Protein AF-A0A920UGY4-F1 (afdb_monomer)

Sequence (167 aa):
MITRSSFFCDLIGLLQQMNINVLPLQTGSSFIYPGPRTHDGLLFEPQDFQESERTLELVNRMIGDLDKLNKSGEDCPPAESLAEKWHEDMIWYGPAGIGASYTIRRYQEQHQYPFRKGLKDKVFNGHICRFAEGNYAGFFGWPNLTTLLLVASWVCQQGCPCRYEGS

Nearest PDB structures (foldseek):
  4rzm-assembly1_A  TM=6.244E-01  e=2.894E-01  Streptomyces lasalocidi
  6p3l-assembly1_B  TM=6.068E-01  e=3.982E-01  Mycolicibacterium hassiacum DSM 44199
  4leh-assembly1_C  TM=4.339E-01  e=2.376E+00  [Clostridium] scindens ATCC 35704

Radius of gyration: 17.63 Å; Cα contacts (8 Å, |Δi|>4): 214; chains: 1; bounding box: 50×44×47 Å

Mean predicted aligned error: 6.89 Å

Foldseek 3Di:
DDDDDDDDDLVQVVCVVVVHHPAADALADDDDDDDDPVPCVDDPDAFDPVLFVVLLVLVVVLVVLVQVCLVVLPLQDDLVSNVVRAPQQDKDADGPLQGIATGSVSCRRRARNQVSVQWHPKDAPDFPDWGGGRNDIDTHDPPRIDTDGPDPRNSDDDDDDPDPPDD

Solvent-accessible surface area (backbone atoms only — not comparable to full-atom values): 10132 Å² total; per-residue (Å²): 134,88,89,78,88,86,86,88,76,62,61,57,42,54,34,46,76,72,75,44,79,92,62,59,64,42,55,28,51,82,75,88,80,75,75,56,92,83,73,63,80,75,77,87,65,92,58,56,64,71,45,11,50,52,39,37,53,52,52,50,51,54,52,49,53,56,48,51,36,44,73,69,64,60,45,76,73,61,65,67,75,48,53,79,80,42,59,66,79,35,74,49,85,52,59,59,46,35,18,28,33,64,22,50,66,39,34,36,70,38,42,49,33,37,43,41,70,25,40,40,76,53,41,76,67,54,63,81,40,76,49,45,58,28,93,41,71,52,72,43,52,84,73,36,62,46,64,45,77,81,53,83,36,52,51,30,60,77,86,77,86,80,74,83,85,75,130

pLDDT: mean 86.23, std 18.29, range [26.95, 98.5]

Secondary structure (DSSP, 8-state):
----------HHHHHHHTT---SS--SSB-S---S-TTS-----SPPPHHHHHHHHHHHHHHHHHHHHHHHHT-SS--THHHHTTS-TT-EEE--TTT-EEESHHHHIIIIIHHHHHHEEEEEE---SEEEEETTEEEEE-TTSEEEEESSTTSS------------

Structure (mmCIF, N/CA/C/O backbone):
data_AF-A0A920UGY4-F1
#
_entry.id   AF-A0A920UGY4-F1
#
loop_
_atom_site.group_PDB
_atom_site.id
_atom_site.type_symbol
_atom_site.label_atom_id
_atom_site.label_alt_id
_atom_site.label_comp_id
_atom_site.label_asym_id
_atom_site.label_entity_id
_atom_site.label_seq_id
_atom_site.pdbx_PDB_ins_code
_atom_site.Cartn_x
_atom_site.Cartn_y
_atom_site.Cartn_z
_atom_site.occupancy
_atom_site.B_iso_or_equiv
_atom_site.auth_seq_id
_atom_site.auth_comp_id
_atom_site.auth_asym_id
_atom_site.auth_atom_id
_atom_site.pdbx_PDB_model_num
ATOM 1 N N . MET A 1 1 ? -20.880 21.132 2.817 1.00 53.25 1 MET A N 1
ATOM 2 C CA . MET A 1 1 ? -20.638 21.520 1.408 1.00 53.25 1 MET A CA 1
ATOM 3 C C . MET A 1 1 ? -19.303 20.925 0.985 1.00 53.25 1 MET A C 1
ATOM 5 O O . MET A 1 1 ? -18.343 21.090 1.725 1.00 53.25 1 MET A O 1
ATOM 9 N N . ILE A 1 2 ? -19.245 20.204 -0.138 1.00 79.69 2 ILE A N 1
ATOM 10 C CA . ILE A 1 2 ? -17.988 19.671 -0.694 1.00 79.69 2 ILE A CA 1
ATOM 11 C C . ILE A 1 2 ? -17.288 20.806 -1.449 1.00 79.69 2 ILE A C 1
ATOM 13 O O . ILE A 1 2 ? -17.912 21.441 -2.294 1.00 79.69 2 ILE A O 1
ATOM 17 N N . THR A 1 3 ? -16.020 21.081 -1.138 1.00 88.12 3 THR A N 1
ATOM 18 C CA . THR A 1 3 ? -15.265 22.212 -1.716 1.00 88.12 3 THR A CA 1
ATOM 19 C C . THR A 1 3 ? -14.228 21.790 -2.757 1.00 88.12 3 THR A C 1
ATOM 21 O O . THR A 1 3 ? -13.822 22.616 -3.572 1.00 88.12 3 THR A O 1
ATOM 24 N N . ARG A 1 4 ? -13.791 20.521 -2.749 1.00 82.44 4 ARG A N 1
ATOM 25 C CA . ARG A 1 4 ? -12.851 19.924 -3.713 1.00 82.44 4 ARG A CA 1
ATOM 26 C C . ARG A 1 4 ? -13.122 18.430 -3.875 1.00 82.44 4 ARG A C 1
ATOM 28 O O . ARG A 1 4 ? -13.596 17.778 -2.947 1.00 82.44 4 ARG A O 1
ATOM 35 N N . SER A 1 5 ? -12.782 17.888 -5.039 1.00 84.25 5 SER A N 1
ATOM 36 C CA . SER A 1 5 ? -12.878 16.458 -5.337 1.00 84.25 5 SER A CA 1
ATOM 37 C C . SER A 1 5 ? -11.723 16.035 -6.241 1.00 84.25 5 SER A C 1
ATOM 39 O O . SER A 1 5 ? -11.239 16.824 -7.052 1.00 84.25 5 SER A O 1
ATOM 41 N N . SER A 1 6 ? -11.265 14.799 -6.080 1.00 83.69 6 SER A N 1
ATOM 42 C CA . SER A 1 6 ? -10.197 14.201 -6.882 1.00 83.69 6 SER A CA 1
ATOM 43 C C . SER A 1 6 ? -10.607 12.787 -7.269 1.00 83.69 6 SER A C 1
ATOM 45 O O . SER A 1 6 ? -11.206 12.080 -6.462 1.00 83.69 6 SER A O 1
ATOM 47 N N . PHE A 1 7 ? -10.297 12.391 -8.502 1.00 85.94 7 PHE A N 1
ATOM 48 C CA . PHE A 1 7 ? -10.628 11.081 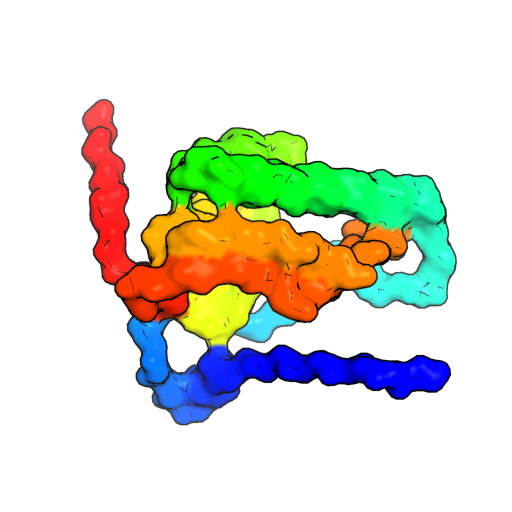-9.049 1.00 85.94 7 PHE A CA 1
ATOM 49 C C . PHE A 1 7 ? -9.369 10.442 -9.629 1.00 85.94 7 PHE A C 1
ATOM 51 O O . PHE A 1 7 ? -8.668 11.061 -10.428 1.00 85.94 7 PHE A O 1
ATOM 58 N N . PHE A 1 8 ? -9.099 9.207 -9.214 1.00 84.38 8 PHE A N 1
ATOM 59 C CA . PHE A 1 8 ? -7.955 8.418 -9.651 1.00 84.38 8 PHE A CA 1
ATOM 60 C C . PHE A 1 8 ? -8.489 7.164 -10.326 1.00 84.38 8 PHE A C 1
ATOM 62 O O . PHE A 1 8 ? -9.116 6.329 -9.679 1.00 84.38 8 PHE A O 1
ATOM 69 N N . CYS A 1 9 ? -8.276 7.067 -11.634 1.00 88.75 9 CYS A N 1
ATOM 70 C CA . CYS A 1 9 ? -8.707 5.934 -12.440 1.00 88.75 9 CYS A CA 1
ATOM 71 C C . CYS A 1 9 ? -7.487 5.143 -12.900 1.00 88.75 9 CYS A C 1
ATOM 73 O O . CYS A 1 9 ? -6.527 5.729 -13.406 1.00 88.75 9 CYS A O 1
ATOM 75 N N . ASP A 1 10 ? -7.545 3.821 -12.766 1.00 89.94 10 ASP A N 1
ATOM 76 C CA . ASP A 1 10 ? -6.532 2.929 -13.315 1.00 89.94 10 ASP A CA 1
ATOM 77 C C . ASP A 1 10 ? -6.737 2.752 -14.830 1.00 89.94 10 ASP A C 1
ATOM 79 O O . ASP A 1 10 ? -7.336 1.785 -15.308 1.00 89.94 10 ASP A O 1
ATOM 83 N N . LEU A 1 11 ? -6.253 3.732 -15.598 1.00 92.31 11 LEU A N 1
ATOM 84 C CA . LEU A 1 11 ? -6.323 3.712 -17.061 1.00 92.31 11 LEU A CA 1
ATOM 85 C C . LEU A 1 11 ? -5.545 2.530 -17.655 1.00 92.31 11 LEU A C 1
ATOM 87 O O . LEU A 1 11 ? -5.946 1.981 -18.679 1.00 92.31 11 LEU A O 1
ATOM 91 N N . ILE A 1 12 ? -4.450 2.121 -17.011 1.00 91.88 12 ILE A N 1
ATOM 92 C CA . ILE A 1 12 ? -3.661 0.967 -17.443 1.00 91.88 12 ILE A CA 1
ATOM 93 C C . ILE A 1 12 ? -4.491 -0.307 -17.301 1.00 91.88 12 ILE A C 1
ATOM 95 O O . ILE A 1 12 ? -4.552 -1.100 -18.239 1.00 91.88 12 ILE A O 1
ATOM 99 N N . GLY A 1 13 ? -5.175 -0.476 -16.170 1.00 91.31 13 GLY A N 1
ATOM 100 C CA . GLY A 1 13 ? -6.060 -1.611 -15.929 1.00 91.31 13 GLY A CA 1
ATOM 101 C C . GLY A 1 13 ? -7.202 -1.677 -16.942 1.00 91.31 13 GLY A C 1
ATOM 102 O O . GLY A 1 13 ? -7.514 -2.757 -17.444 1.00 91.31 13 GLY A O 1
ATOM 103 N N . LEU A 1 14 ? -7.775 -0.527 -17.315 1.00 92.69 14 LEU A N 1
ATOM 104 C CA . LEU A 1 14 ? -8.786 -0.451 -18.374 1.00 92.69 14 LEU A CA 1
ATOM 105 C C . LEU A 1 14 ? -8.235 -0.928 -19.728 1.00 92.69 14 LEU A C 1
ATOM 107 O O . LEU A 1 14 ? -8.872 -1.733 -20.404 1.00 92.69 14 LEU 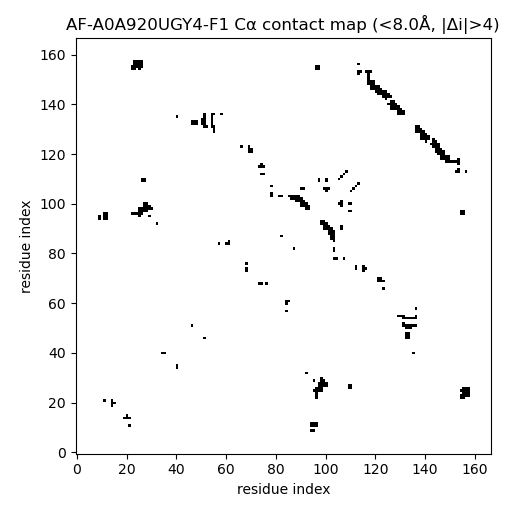A O 1
ATOM 111 N N . LEU A 1 15 ? -7.043 -0.467 -20.117 1.00 94.12 15 LEU A N 1
ATOM 112 C CA . LEU A 1 15 ? -6.405 -0.886 -21.368 1.00 94.12 15 LEU A CA 1
ATOM 113 C C . LEU A 1 15 ? -6.087 -2.388 -21.372 1.00 94.12 15 LEU A C 1
ATOM 115 O O . LEU A 1 15 ? -6.355 -3.064 -22.366 1.00 94.12 15 LEU A O 1
ATOM 119 N N . GLN A 1 16 ? -5.608 -2.936 -20.252 1.00 91.56 16 GLN A N 1
ATOM 120 C CA . GLN A 1 16 ? -5.354 -4.373 -20.111 1.00 91.56 16 GLN A CA 1
ATOM 121 C C . GLN A 1 16 ? -6.630 -5.209 -20.294 1.00 91.56 16 GLN A C 1
ATOM 123 O O . GLN A 1 16 ? -6.586 -6.235 -20.969 1.00 91.56 16 GLN A O 1
ATOM 128 N N . GLN A 1 17 ? -7.780 -4.756 -19.779 1.00 91.75 17 GLN A N 1
ATOM 129 C CA . GLN A 1 17 ? -9.078 -5.419 -20.001 1.00 91.75 17 GLN A CA 1
ATOM 130 C C . GLN A 1 17 ? -9.509 -5.411 -21.477 1.00 91.75 17 GLN A C 1
ATOM 132 O O . GLN A 1 17 ? -10.255 -6.286 -21.910 1.00 91.75 17 GLN A O 1
ATOM 137 N N . MET A 1 18 ? -9.008 -4.458 -22.267 1.00 95.19 18 MET A N 1
ATOM 138 C CA . MET A 1 18 ? -9.195 -4.394 -23.720 1.00 95.19 18 MET A CA 1
ATOM 139 C C . MET A 1 18 ? -8.125 -5.179 -24.502 1.00 95.19 18 MET A C 1
ATOM 141 O O . MET A 1 18 ? -8.064 -5.069 -25.725 1.00 95.19 18 MET A O 1
ATOM 145 N N . ASN A 1 19 ? -7.275 -5.960 -23.822 1.00 92.56 19 ASN A N 1
ATOM 146 C CA . ASN A 1 19 ? -6.097 -6.634 -24.381 1.00 92.56 19 ASN A CA 1
ATOM 147 C C . ASN A 1 19 ? -5.047 -5.675 -24.981 1.00 92.56 19 ASN A C 1
ATOM 149 O O . ASN A 1 19 ? -4.270 -6.063 -25.856 1.00 92.56 19 ASN A O 1
ATOM 153 N N . ILE A 1 20 ? -4.996 -4.426 -24.507 1.00 94.38 20 ILE A N 1
ATOM 154 C CA . ILE A 1 20 ? -4.003 -3.425 -24.909 1.00 94.38 20 ILE A CA 1
ATOM 155 C C . ILE A 1 20 ? -2.938 -3.316 -23.812 1.00 94.38 20 ILE A C 1
ATOM 157 O O . ILE A 1 20 ? -3.181 -2.773 -22.736 1.00 94.38 20 ILE A O 1
ATOM 161 N N . ASN A 1 21 ? -1.726 -3.789 -24.104 1.00 89.94 21 ASN A N 1
ATOM 162 C CA . ASN A 1 21 ? -0.585 -3.696 -23.192 1.00 89.94 21 ASN A CA 1
ATOM 163 C C . ASN A 1 21 ? 0.333 -2.538 -23.596 1.00 89.94 21 ASN A C 1
ATOM 165 O O . ASN A 1 21 ? 1.049 -2.623 -24.590 1.00 89.94 21 ASN A O 1
ATOM 169 N N . VAL A 1 22 ? 0.311 -1.457 -22.811 1.00 89.19 22 VAL A N 1
ATOM 170 C CA . VAL A 1 22 ? 1.134 -0.248 -23.039 1.00 89.19 22 VAL A CA 1
ATOM 171 C C . VAL A 1 22 ? 2.409 -0.207 -22.193 1.00 89.19 22 VAL A C 1
ATOM 173 O O . VAL A 1 22 ? 3.215 0.710 -22.329 1.00 89.19 22 VAL A O 1
ATOM 176 N N . LEU A 1 23 ? 2.596 -1.200 -21.323 1.00 88.75 23 LEU A N 1
ATOM 177 C CA . LEU A 1 23 ? 3.739 -1.337 -20.427 1.00 88.75 23 LEU A CA 1
ATOM 178 C C . LEU A 1 23 ? 4.348 -2.736 -20.583 1.00 88.75 23 LEU A C 1
ATOM 180 O O . LEU A 1 23 ? 3.615 -3.692 -20.852 1.00 88.75 23 LEU A O 1
ATOM 184 N N . PRO A 1 24 ? 5.668 -2.878 -20.388 1.00 84.88 24 PRO A N 1
ATOM 185 C CA . PRO A 1 24 ? 6.306 -4.144 -20.070 1.00 84.88 24 PRO A CA 1
ATOM 186 C C . PRO A 1 24 ? 5.583 -4.955 -18.993 1.00 84.88 24 PRO A C 1
ATOM 188 O O . PRO A 1 24 ? 4.780 -4.443 -18.214 1.00 84.88 24 PRO A O 1
ATOM 191 N N . LEU A 1 25 ? 5.914 -6.245 -18.940 1.00 85.50 25 LEU A N 1
ATOM 192 C CA . LEU A 1 25 ? 5.347 -7.157 -17.955 1.00 85.50 25 LEU A CA 1
ATOM 193 C C . LEU A 1 25 ? 5.575 -6.625 -16.535 1.00 85.50 25 LEU A C 1
ATOM 195 O O . LEU A 1 25 ? 6.708 -6.364 -16.123 1.00 85.50 25 LEU A O 1
ATOM 199 N N . GLN A 1 26 ? 4.476 -6.509 -15.801 1.00 88.31 26 GLN A N 1
ATOM 200 C CA . GLN A 1 26 ? 4.466 -6.129 -14.397 1.00 88.31 26 GLN A CA 1
ATOM 201 C C . GLN A 1 26 ? 5.176 -7.166 -13.518 1.00 88.31 26 GLN A C 1
ATOM 203 O O . GLN A 1 26 ? 5.290 -8.344 -13.865 1.00 88.31 26 GLN A O 1
ATOM 208 N N . THR A 1 27 ? 5.657 -6.710 -12.367 1.00 89.88 27 THR A N 1
ATOM 209 C CA . THR A 1 27 ? 6.407 -7.515 -11.398 1.00 89.88 27 THR A CA 1
ATOM 210 C C . THR A 1 27 ? 5.502 -8.331 -10.481 1.00 89.88 27 THR A C 1
ATOM 212 O O . THR A 1 27 ? 5.870 -9.447 -10.121 1.00 89.88 27 THR A O 1
ATOM 215 N N . GLY A 1 28 ? 4.342 -7.796 -10.094 1.00 90.50 28 GLY A N 1
ATOM 216 C CA . GLY A 1 28 ? 3.299 -8.469 -9.318 1.00 90.50 28 GLY A CA 1
ATOM 217 C C . GLY A 1 28 ? 2.207 -9.098 -10.189 1.00 90.50 28 GLY A C 1
ATOM 218 O O . GLY A 1 28 ? 2.211 -8.987 -11.413 1.00 90.50 28 GLY A O 1
ATOM 219 N N . SER A 1 29 ? 1.235 -9.760 -9.560 1.00 90.94 29 SER A N 1
ATOM 220 C CA . SER A 1 29 ? 0.096 -10.392 -10.251 1.00 90.94 29 SER A CA 1
ATOM 221 C C . SER A 1 29 ? -1.092 -9.433 -10.404 1.00 90.94 29 SER A C 1
ATOM 223 O O . SER A 1 29 ? -1.367 -8.667 -9.490 1.00 90.94 29 SER A O 1
ATOM 225 N N . SER A 1 30 ? -1.808 -9.457 -11.533 1.00 88.00 30 SER A N 1
ATOM 226 C CA . SER A 1 30 ? -3.020 -8.642 -11.746 1.00 88.00 30 SER A CA 1
ATOM 227 C C . SER A 1 30 ? -4.262 -9.516 -11.621 1.00 88.00 30 SER A C 1
ATOM 229 O O . SER A 1 30 ? -4.339 -10.573 -12.247 1.00 88.00 30 SER A O 1
ATOM 231 N N . PHE A 1 31 ? -5.219 -9.086 -10.803 1.00 86.88 31 PHE A N 1
ATOM 232 C CA . PHE A 1 31 ? -6.528 -9.712 -10.635 1.00 86.88 31 PHE A CA 1
ATOM 233 C C . PHE A 1 31 ? -7.485 -8.729 -9.946 1.00 86.88 31 PHE A C 1
ATOM 235 O O . PHE A 1 31 ? -7.078 -7.659 -9.496 1.00 86.88 31 PHE A O 1
ATOM 242 N N . ILE A 1 32 ? -8.769 -9.084 -9.857 1.00 87.19 32 ILE A N 1
ATOM 243 C CA . ILE A 1 32 ? -9.743 -8.302 -9.088 1.00 87.19 32 ILE A CA 1
ATOM 244 C C . ILE A 1 32 ? -9.440 -8.483 -7.601 1.00 87.19 32 ILE A C 1
ATOM 246 O O . ILE A 1 32 ? -9.578 -9.587 -7.072 1.00 87.19 32 ILE A O 1
ATOM 250 N N . TYR A 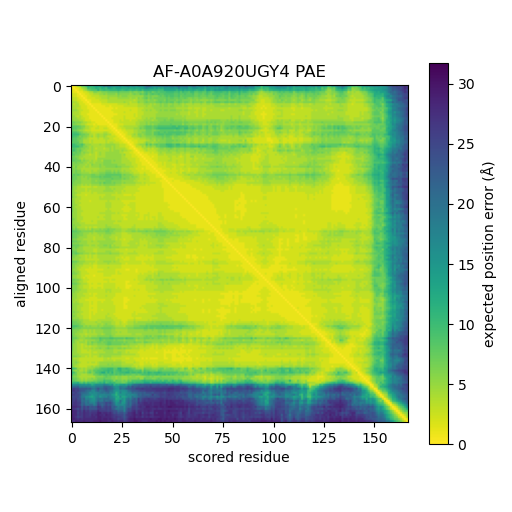1 33 ? -9.022 -7.409 -6.933 1.00 89.75 33 TYR A N 1
ATOM 251 C CA . TYR A 1 33 ? -8.630 -7.489 -5.531 1.00 89.75 33 TYR A CA 1
ATOM 252 C C . TYR A 1 33 ? -9.841 -7.738 -4.629 1.00 89.75 33 TYR A C 1
ATOM 254 O O . TYR A 1 33 ? -10.818 -6.985 -4.694 1.00 89.75 33 TYR A O 1
ATOM 262 N N . PRO A 1 34 ? -9.801 -8.786 -3.789 1.00 91.75 34 PRO A N 1
ATOM 263 C CA . PRO A 1 34 ? -10.861 -9.033 -2.831 1.00 91.75 34 PRO A CA 1
ATOM 264 C C . PRO A 1 34 ? -10.815 -7.992 -1.709 1.00 91.75 34 PRO A C 1
ATOM 266 O O . PRO A 1 34 ? -9.800 -7.327 -1.480 1.00 91.75 34 PRO A O 1
ATOM 269 N N . GLY A 1 35 ? -11.915 -7.903 -0.964 1.00 92.62 35 GLY A N 1
ATOM 270 C CA . GLY A 1 35 ? -11.923 -7.207 0.317 1.00 92.62 35 GLY A CA 1
ATOM 271 C C . GLY A 1 35 ? -10.997 -7.867 1.355 1.00 92.62 35 GLY A C 1
ATOM 272 O O . GLY A 1 35 ? -10.322 -8.862 1.065 1.00 92.62 35 GLY A O 1
ATOM 273 N N . PRO A 1 36 ? -10.966 -7.330 2.584 1.00 93.12 36 PRO A N 1
ATOM 274 C CA . PRO A 1 36 ? -10.179 -7.889 3.680 1.00 93.12 36 PRO A CA 1
ATOM 275 C C . PRO A 1 36 ? -10.462 -9.381 3.898 1.00 93.12 36 PRO A C 1
ATOM 277 O O . PRO A 1 36 ? -11.612 -9.814 3.840 1.00 93.12 36 PRO A O 1
ATOM 280 N N . ARG A 1 37 ? -9.413 -10.167 4.189 1.00 91.75 37 ARG A N 1
ATOM 281 C CA . ARG A 1 37 ? -9.499 -11.631 4.393 1.00 91.75 37 ARG A CA 1
ATOM 282 C C . ARG A 1 37 ? -10.484 -12.021 5.500 1.00 91.75 37 ARG A C 1
ATOM 284 O O . ARG A 1 37 ? -11.075 -13.090 5.452 1.00 91.75 37 ARG A O 1
ATOM 291 N N . THR A 1 38 ? -10.630 -11.168 6.502 1.00 93.94 38 THR A N 1
ATOM 292 C CA . THR A 1 38 ? -11.545 -11.335 7.636 1.00 93.94 38 THR A CA 1
ATOM 293 C C . THR A 1 38 ? -13.014 -11.163 7.250 1.00 93.94 38 THR A C 1
ATOM 295 O O . THR A 1 38 ? -13.883 -11.529 8.032 1.00 93.94 38 THR A O 1
ATOM 298 N N . HIS A 1 39 ? -13.304 -10.653 6.046 1.00 94.44 39 HIS A N 1
ATOM 299 C CA . HIS A 1 39 ? -14.654 -10.390 5.540 1.00 94.44 39 HIS A CA 1
ATOM 300 C C . HIS A 1 39 ? -15.502 -9.451 6.427 1.00 94.44 39 HIS A C 1
ATOM 302 O O . HIS A 1 39 ? -16.717 -9.389 6.266 1.00 94.44 39 HIS A O 1
ATOM 308 N N . ASP A 1 40 ? -14.868 -8.674 7.308 1.00 94.88 40 ASP A N 1
ATOM 309 C CA . ASP A 1 40 ? -15.494 -7.743 8.261 1.00 94.88 40 ASP A CA 1
ATOM 310 C C . ASP A 1 40 ? -15.208 -6.264 7.925 1.00 94.88 40 ASP A C 1
ATOM 312 O O . ASP A 1 40 ? -15.350 -5.384 8.764 1.00 94.88 40 ASP A O 1
ATOM 316 N N . GLY A 1 41 ? -14.824 -5.966 6.678 1.00 92.69 41 GLY A N 1
ATOM 317 C CA . GLY A 1 41 ? -14.507 -4.600 6.230 1.00 92.69 41 GLY A CA 1
ATOM 318 C C . GLY A 1 41 ? -15.709 -3.655 6.102 1.00 92.69 41 GLY A C 1
ATOM 319 O O . GLY A 1 41 ? -15.530 -2.492 5.751 1.00 92.69 41 GLY A O 1
ATOM 320 N N . LEU A 1 42 ? -16.929 -4.145 6.340 1.00 95.19 42 LEU A N 1
ATOM 321 C CA . LEU A 1 42 ? -18.144 -3.335 6.399 1.00 95.19 42 LEU A CA 1
ATOM 322 C C . LEU A 1 42 ? -18.531 -3.138 7.866 1.00 95.19 42 LEU A C 1
ATOM 324 O O . LEU A 1 42 ? -19.106 -4.028 8.491 1.00 95.19 42 LEU A O 1
ATOM 328 N N . LEU A 1 43 ? -18.203 -1.966 8.402 1.00 95.06 43 LEU A N 1
ATOM 329 C CA . LEU A 1 43 ? -18.457 -1.599 9.790 1.00 95.06 43 LEU A CA 1
ATOM 330 C C . LEU A 1 43 ? -19.774 -0.819 9.864 1.00 95.06 43 LEU A C 1
ATOM 332 O O . LEU A 1 43 ? -19.855 0.324 9.422 1.00 95.06 43 LEU A O 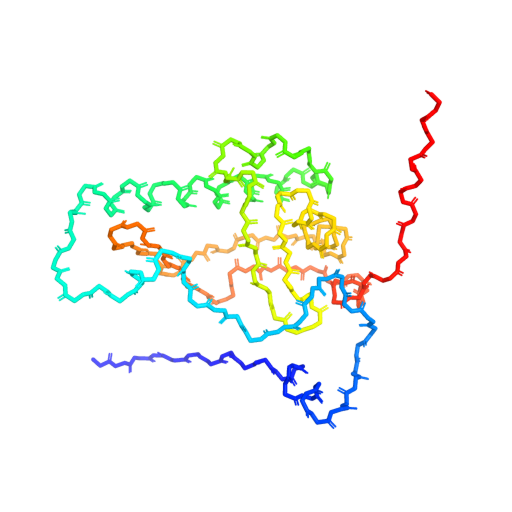1
ATOM 336 N N . PHE A 1 44 ? -20.831 -1.465 10.355 1.00 96.31 44 PHE A N 1
ATOM 337 C CA . PHE A 1 44 ? -22.155 -0.839 10.503 1.00 96.31 44 PHE A CA 1
ATOM 338 C C . PHE A 1 44 ? -22.422 -0.328 11.921 1.00 96.31 44 PHE A C 1
ATOM 340 O O . PHE A 1 44 ? -23.262 0.549 12.109 1.00 96.31 44 PHE A O 1
ATOM 347 N N . GLU A 1 45 ? -21.701 -0.869 12.901 1.00 96.56 45 GLU A N 1
ATOM 348 C CA . GLU A 1 45 ? -21.851 -0.553 14.319 1.00 96.56 45 GLU A CA 1
ATOM 349 C C . GLU A 1 45 ? -20.659 0.270 14.825 1.00 96.56 45 GLU A C 1
ATOM 351 O O . GLU A 1 45 ? -19.548 0.110 14.303 1.00 96.56 45 GLU A O 1
ATOM 356 N N . PRO A 1 46 ? -20.843 1.102 15.869 1.00 95.62 46 PRO A N 1
ATOM 357 C CA . PRO A 1 46 ? -19.744 1.837 16.484 1.00 95.62 46 PRO A CA 1
ATOM 358 C C . PRO A 1 46 ? -18.600 0.911 16.912 1.00 95.62 46 PRO A C 1
ATOM 360 O O . PRO A 1 46 ? -18.817 -0.075 17.617 1.00 95.62 46 PRO A O 1
ATOM 363 N N . GLN A 1 47 ? -17.377 1.248 16.503 1.00 97.00 47 GLN A N 1
ATOM 364 C CA . GLN A 1 47 ? -16.168 0.537 16.921 1.00 97.00 47 GLN A CA 1
ATOM 365 C C . GLN A 1 47 ? -15.610 1.088 18.236 1.00 97.00 47 GLN A C 1
ATOM 367 O O . GLN A 1 47 ? -15.887 2.226 18.621 1.00 97.00 47 GLN A O 1
ATOM 372 N N . ASP A 1 48 ? -14.775 0.292 18.909 1.00 97.44 48 ASP A N 1
ATOM 373 C CA . ASP A 1 48 ? -14.005 0.776 20.052 1.00 97.44 48 ASP A CA 1
ATOM 374 C C . ASP A 1 48 ? -13.061 1.905 19.605 1.00 97.44 48 ASP A C 1
ATOM 376 O O . ASP A 1 48 ? -12.231 1.758 18.697 1.00 97.44 48 ASP A O 1
ATOM 380 N N . PHE A 1 49 ? -13.201 3.053 20.261 1.00 96.69 49 PHE A N 1
ATOM 381 C CA . PHE A 1 49 ? -12.376 4.221 20.008 1.00 96.69 49 PHE A CA 1
ATOM 382 C C . PHE A 1 49 ? -10.900 3.940 20.307 1.00 96.69 49 PHE A C 1
ATOM 384 O O . PHE A 1 49 ? -10.043 4.325 19.514 1.00 96.69 49 PHE A O 1
ATOM 391 N N . GLN A 1 50 ? -10.597 3.205 21.383 1.00 98.19 50 GLN A N 1
ATOM 392 C CA . GLN A 1 50 ? -9.212 2.877 21.730 1.00 98.19 50 GLN A CA 1
ATOM 393 C C . GLN A 1 50 ? -8.558 1.989 20.672 1.00 98.19 50 GLN A C 1
ATOM 395 O O . GLN A 1 50 ? -7.368 2.130 20.398 1.00 98.19 50 GLN A O 1
ATOM 400 N N . GLU A 1 51 ? -9.321 1.082 20.060 1.00 98.06 51 GLU A N 1
ATOM 401 C CA . GLU A 1 51 ? -8.801 0.230 18.991 1.00 98.06 51 GLU A CA 1
ATOM 402 C C . GLU A 1 51 ? -8.522 1.034 17.723 1.00 98.06 51 GLU A C 1
ATOM 404 O O . GLU A 1 51 ? -7.468 0.900 17.104 1.00 98.06 51 GLU A O 1
ATOM 409 N N . SER A 1 52 ? -9.421 1.962 17.403 1.00 98.00 52 SER A N 1
ATOM 410 C CA . SER A 1 52 ? -9.242 2.888 16.284 1.00 98.00 52 SER A CA 1
ATOM 411 C C . SER A 1 52 ? -7.986 3.756 16.470 1.00 98.00 52 SER A C 1
ATOM 413 O O . SER A 1 52 ? -7.211 3.937 15.528 1.00 98.00 52 SER A O 1
ATOM 415 N N . GLU A 1 53 ? -7.728 4.249 17.688 1.00 98.31 53 GLU A N 1
ATOM 416 C CA . GLU A 1 53 ? -6.500 4.988 18.015 1.00 98.31 53 GLU A CA 1
ATOM 417 C C . GLU A 1 53 ? -5.243 4.127 17.835 1.00 98.31 53 GLU A C 1
ATOM 419 O O . GLU A 1 53 ? -4.309 4.552 17.151 1.00 98.31 53 GLU A O 1
ATOM 424 N N . ARG A 1 54 ? -5.232 2.890 18.355 1.00 98.50 54 ARG A N 1
ATOM 425 C CA . ARG A 1 54 ? -4.103 1.953 18.187 1.00 98.50 54 ARG A CA 1
ATOM 426 C C . ARG A 1 54 ? -3.815 1.655 16.718 1.00 98.50 54 ARG A C 1
ATOM 428 O O . ARG A 1 54 ? -2.654 1.676 16.299 1.00 98.50 54 ARG A O 1
ATOM 435 N N . THR A 1 55 ? -4.858 1.412 15.928 1.00 98.38 55 THR A N 1
ATOM 436 C CA . THR A 1 55 ? -4.755 1.177 14.484 1.00 98.38 55 THR A CA 1
ATOM 437 C C . THR A 1 55 ? -4.139 2.380 13.773 1.00 98.38 55 THR A C 1
ATOM 439 O O . THR A 1 55 ? -3.197 2.232 12.986 1.00 98.38 55 THR A O 1
ATOM 442 N N . LEU A 1 56 ? -4.610 3.591 14.083 1.00 98.25 56 LEU A N 1
ATOM 443 C CA . LEU A 1 56 ? -4.079 4.817 13.493 1.00 98.25 56 LEU A CA 1
ATOM 444 C C . LEU A 1 56 ? -2.613 5.056 13.885 1.00 98.25 56 LEU A C 1
ATOM 446 O O . LEU A 1 56 ? -1.795 5.422 13.036 1.00 98.25 56 LEU A O 1
ATOM 450 N N . GLU A 1 57 ? -2.256 4.829 15.148 1.00 98.38 57 GLU A N 1
ATOM 451 C CA . GLU A 1 57 ? -0.879 4.927 15.637 1.00 98.38 57 GLU A CA 1
ATOM 452 C C . GLU A 1 57 ? 0.055 3.934 14.940 1.00 98.38 57 GLU A C 1
ATOM 454 O O . GLU A 1 57 ? 1.154 4.309 14.517 1.00 98.38 57 GLU A O 1
ATOM 459 N N . LEU A 1 58 ? -0.367 2.675 14.778 1.00 98.31 58 LEU A N 1
ATOM 460 C CA . LEU A 1 58 ? 0.397 1.660 14.054 1.00 98.31 58 LEU A CA 1
ATOM 461 C C . LEU A 1 58 ? 0.660 2.095 12.608 1.00 98.31 58 LEU A C 1
ATOM 463 O O . LEU A 1 58 ? 1.818 2.120 12.182 1.00 98.31 58 LEU A O 1
ATOM 467 N N . VAL A 1 59 ? -0.379 2.512 11.880 1.00 97.81 59 VAL A N 1
ATOM 468 C CA . VAL A 1 59 ? -0.250 2.955 10.483 1.00 97.81 59 VAL A CA 1
ATOM 469 C C . VAL A 1 59 ? 0.635 4.197 10.363 1.00 97.81 59 VAL A C 1
ATOM 471 O O . VAL A 1 59 ? 1.469 4.275 9.459 1.00 97.81 59 VAL A O 1
ATOM 474 N N . ASN A 1 60 ? 0.546 5.143 11.301 1.00 97.12 60 ASN A N 1
ATOM 475 C CA . ASN A 1 60 ? 1.438 6.304 11.333 1.00 97.12 60 ASN A CA 1
ATOM 476 C C . ASN A 1 60 ? 2.906 5.911 11.546 1.00 97.12 60 ASN A C 1
ATOM 478 O O . ASN A 1 60 ? 3.784 6.482 10.895 1.00 97.12 60 ASN A O 1
ATOM 482 N N . ARG A 1 61 ? 3.189 4.918 12.398 1.00 97.94 61 ARG A N 1
ATOM 483 C CA . ARG A 1 61 ? 4.550 4.381 12.558 1.00 97.94 61 ARG A CA 1
ATOM 484 C C . ARG A 1 61 ? 5.038 3.698 11.278 1.00 97.94 61 ARG A C 1
ATOM 486 O O . ARG A 1 61 ? 6.157 3.977 10.857 1.00 97.94 61 ARG A O 1
ATOM 493 N N . MET A 1 62 ? 4.195 2.893 10.623 1.00 97.56 62 MET A N 1
ATOM 494 C CA . MET A 1 62 ? 4.518 2.253 9.336 1.00 97.56 62 MET A CA 1
ATOM 495 C C . MET A 1 62 ? 4.874 3.291 8.259 1.00 97.56 62 MET A C 1
ATOM 497 O O . MET A 1 62 ? 5.894 3.158 7.586 1.00 97.56 62 MET A O 1
ATOM 501 N N . ILE A 1 63 ? 4.073 4.355 8.124 1.00 95.56 63 ILE A N 1
ATOM 502 C CA . ILE A 1 63 ? 4.347 5.472 7.203 1.00 95.56 63 ILE A CA 1
ATOM 503 C C . ILE A 1 63 ? 5.660 6.169 7.575 1.00 95.56 63 ILE A C 1
ATOM 505 O O . ILE A 1 63 ? 6.468 6.471 6.697 1.00 95.56 63 ILE A O 1
ATOM 509 N N . GLY A 1 64 ? 5.883 6.413 8.868 1.00 95.88 64 GLY A N 1
ATOM 510 C CA . GLY A 1 64 ? 7.093 7.057 9.369 1.00 95.88 64 GLY A CA 1
ATOM 511 C C . GLY A 1 64 ? 8.366 6.296 9.004 1.00 95.88 64 GLY A C 1
ATOM 512 O O . GLY A 1 64 ? 9.360 6.919 8.639 1.00 95.88 64 GLY A O 1
ATOM 513 N N . ASP A 1 65 ? 8.348 4.966 9.038 1.00 96.50 65 ASP A N 1
ATOM 514 C CA . ASP A 1 65 ? 9.513 4.168 8.645 1.00 96.50 65 ASP A CA 1
ATOM 515 C C . ASP A 1 65 ? 9.761 4.189 7.138 1.00 96.50 65 ASP A C 1
ATOM 517 O O . ASP A 1 65 ? 10.907 4.320 6.707 1.00 96.50 65 ASP A O 1
ATOM 521 N N . LEU A 1 66 ? 8.701 4.161 6.324 1.00 95.00 66 LEU A N 1
ATOM 522 C CA . LEU A 1 66 ? 8.828 4.349 4.877 1.00 95.00 66 LEU A CA 1
ATOM 523 C C . LEU A 1 66 ? 9.387 5.742 4.529 1.00 95.00 66 LEU A C 1
ATOM 525 O O . LEU A 1 66 ? 10.202 5.869 3.614 1.00 95.00 66 LEU A O 1
ATOM 529 N N . ASP A 1 67 ? 9.008 6.782 5.275 1.00 94.69 67 ASP A N 1
ATOM 530 C CA . ASP A 1 67 ? 9.556 8.132 5.109 1.00 94.69 67 ASP A CA 1
ATOM 531 C C . ASP A 1 67 ? 11.025 8.234 5.557 1.00 94.69 67 ASP A C 1
ATOM 533 O O . ASP A 1 67 ? 11.843 8.845 4.866 1.00 94.69 67 ASP A O 1
ATOM 537 N N . LYS A 1 68 ? 11.413 7.570 6.657 1.00 95.56 68 LYS A N 1
ATOM 538 C CA . LYS A 1 68 ? 12.831 7.454 7.048 1.00 95.56 68 LYS A CA 1
ATOM 539 C C . LYS A 1 68 ? 13.661 6.827 5.931 1.00 95.56 68 LYS A C 1
ATOM 541 O O . LYS A 1 68 ? 14.745 7.328 5.645 1.00 95.56 68 LYS A O 1
ATOM 546 N N . LEU A 1 69 ? 13.142 5.792 5.264 1.00 94.44 69 LEU A N 1
ATOM 547 C CA . LEU A 1 69 ? 13.801 5.196 4.101 1.00 94.44 69 LEU A CA 1
ATOM 548 C C . LEU A 1 69 ? 13.913 6.194 2.941 1.00 94.44 69 LEU A C 1
ATOM 550 O O . LEU A 1 69 ? 14.949 6.265 2.285 1.00 94.44 69 LEU A O 1
ATOM 554 N N . ASN A 1 70 ? 12.880 6.994 2.661 1.00 92.00 70 ASN A N 1
ATOM 555 C CA . ASN A 1 70 ? 12.974 8.043 1.638 1.00 92.00 70 ASN A CA 1
ATOM 556 C C . ASN A 1 70 ? 14.095 9.044 1.943 1.00 92.00 70 ASN A C 1
ATOM 558 O O . ASN A 1 70 ? 14.874 9.357 1.046 1.00 92.00 70 ASN A O 1
ATOM 562 N N . LYS A 1 71 ? 14.221 9.468 3.204 1.00 93.00 71 LYS A N 1
ATOM 563 C CA . LYS A 1 71 ? 15.259 10.400 3.668 1.00 93.00 71 LYS A CA 1
ATOM 564 C C . LYS A 1 71 ? 16.662 9.795 3.682 1.00 93.00 71 LYS A C 1
ATOM 566 O O . LYS A 1 71 ? 17.615 10.502 3.376 1.00 93.00 71 LYS A O 1
ATOM 571 N N . SER A 1 72 ? 16.802 8.516 4.036 1.00 93.88 72 SER A N 1
ATOM 572 C CA . SER A 1 72 ? 18.107 7.841 4.064 1.00 93.88 72 SER A CA 1
ATOM 573 C C . SER A 1 72 ? 18.626 7.484 2.672 1.00 93.88 72 SER A C 1
ATOM 575 O O . SER A 1 72 ? 19.827 7.309 2.498 1.00 93.88 72 SER A O 1
ATOM 577 N N . GLY A 1 73 ? 17.731 7.349 1.687 1.00 90.75 73 GLY A N 1
ATOM 578 C CA . GLY A 1 73 ? 18.085 6.891 0.345 1.00 90.75 73 GLY A CA 1
ATOM 579 C C . GLY A 1 73 ? 18.401 5.392 0.257 1.00 90.75 73 GLY A C 1
ATOM 580 O O . GLY A 1 73 ? 18.883 4.948 -0.778 1.00 90.75 73 GLY A O 1
ATOM 581 N N . GLU A 1 74 ? 18.113 4.607 1.303 1.00 93.75 74 GLU A N 1
ATOM 582 C CA . GLU A 1 74 ? 18.360 3.156 1.323 1.00 93.75 74 GLU A CA 1
ATOM 583 C C . GLU A 1 74 ? 17.427 2.442 0.339 1.00 93.75 74 GLU A C 1
ATOM 585 O O . GLU A 1 74 ? 16.234 2.330 0.609 1.00 93.75 74 GLU A O 1
ATOM 590 N N . ASP A 1 75 ? 17.918 1.999 -0.816 1.00 93.44 75 ASP A N 1
ATOM 591 C CA . ASP A 1 75 ? 17.080 1.442 -1.884 1.00 93.44 75 ASP A CA 1
ATOM 592 C C . ASP A 1 75 ? 16.703 -0.037 -1.666 1.00 93.44 75 ASP A C 1
ATOM 594 O O . ASP A 1 75 ? 15.719 -0.496 -2.253 1.00 93.44 75 ASP A O 1
ATOM 598 N N . CYS A 1 76 ? 17.447 -0.776 -0.834 1.00 95.69 76 CYS A N 1
ATOM 599 C CA . CYS A 1 76 ? 17.257 -2.208 -0.575 1.00 95.69 76 CYS A CA 1
ATOM 600 C C . CYS A 1 76 ? 17.245 -2.523 0.934 1.00 95.69 76 CYS A C 1
ATOM 602 O O . CYS A 1 76 ? 18.109 -3.264 1.408 1.00 95.69 76 CYS A O 1
ATOM 604 N N . PRO A 1 77 ? 16.287 -1.982 1.710 1.00 96.12 77 PRO A N 1
ATOM 605 C CA . PRO A 1 77 ? 16.215 -2.269 3.137 1.00 96.12 77 PRO A CA 1
ATOM 606 C C . PRO A 1 77 ? 15.940 -3.759 3.395 1.00 96.12 77 PRO A C 1
ATOM 608 O O . PRO A 1 77 ? 15.186 -4.379 2.643 1.00 96.12 77 PRO A O 1
ATOM 611 N N . PRO A 1 78 ? 16.481 -4.333 4.479 1.00 96.19 78 PRO A N 1
ATOM 612 C CA . PRO A 1 78 ? 16.256 -5.733 4.822 1.00 96.19 78 PRO A CA 1
ATOM 613 C C . PRO A 1 78 ? 14.786 -5.986 5.205 1.00 96.19 78 PRO A C 1
ATOM 615 O O . PRO A 1 78 ? 14.092 -5.069 5.658 1.00 96.19 78 PRO A O 1
ATOM 618 N N . ALA A 1 79 ? 14.295 -7.214 5.021 1.00 95.62 79 ALA A N 1
ATOM 619 C CA . ALA A 1 79 ? 12.893 -7.587 5.265 1.00 95.62 79 ALA A CA 1
ATOM 620 C C . ALA A 1 79 ? 12.472 -7.358 6.726 1.00 95.62 79 ALA A C 1
ATOM 622 O O . ALA A 1 79 ? 11.341 -6.959 7.008 1.00 95.62 79 ALA A O 1
ATOM 623 N N . GLU A 1 80 ? 13.421 -7.531 7.643 1.00 95.94 80 GLU A N 1
ATOM 624 C CA . GLU A 1 80 ? 13.297 -7.331 9.083 1.00 95.94 80 GLU A CA 1
ATOM 625 C C . GLU A 1 80 ? 12.818 -5.915 9.422 1.00 95.94 80 GLU A C 1
ATOM 627 O O . GLU A 1 80 ? 12.041 -5.736 10.355 1.00 95.94 80 GLU A O 1
ATOM 632 N N . SER A 1 81 ? 13.200 -4.916 8.616 1.00 94.56 81 SER A N 1
ATOM 633 C CA . SER A 1 81 ? 12.767 -3.525 8.802 1.00 94.56 81 SER A CA 1
ATOM 634 C C . SER A 1 81 ? 11.253 -3.341 8.658 1.00 94.56 81 SER A C 1
ATOM 636 O O . SER A 1 81 ? 10.655 -2.510 9.340 1.00 94.56 81 SER A O 1
ATOM 638 N N . LEU A 1 82 ? 10.615 -4.132 7.789 1.00 96.62 82 LEU A N 1
ATOM 639 C CA . LEU A 1 82 ? 9.163 -4.155 7.632 1.00 96.62 82 LEU A CA 1
ATOM 640 C C . LEU A 1 82 ? 8.523 -5.088 8.662 1.00 96.62 82 LEU A C 1
ATOM 642 O O . LEU A 1 82 ? 7.484 -4.738 9.219 1.00 96.62 82 LEU A O 1
ATOM 646 N N . ALA A 1 83 ? 9.151 -6.227 8.963 1.00 97.12 83 ALA A N 1
ATOM 647 C CA . ALA A 1 83 ? 8.625 -7.232 9.891 1.00 97.12 83 ALA A CA 1
ATOM 648 C C . ALA A 1 83 ? 8.373 -6.696 11.315 1.00 97.12 83 ALA A C 1
ATOM 650 O O . ALA A 1 83 ? 7.562 -7.252 12.046 1.00 97.12 83 ALA A O 1
ATOM 651 N N . GLU A 1 84 ? 8.986 -5.570 11.702 1.00 95.56 84 GLU A N 1
ATOM 652 C CA . GLU A 1 84 ? 8.673 -4.885 12.964 1.00 95.56 84 GLU A CA 1
ATOM 653 C C . GLU A 1 84 ? 7.197 -4.459 13.099 1.00 95.56 84 GLU A C 1
ATOM 655 O O . GLU A 1 84 ? 6.697 -4.303 14.214 1.00 95.56 84 GLU A O 1
ATOM 660 N N . LYS A 1 85 ? 6.524 -4.153 11.980 1.00 97.44 85 LYS A N 1
ATOM 661 C CA . LYS A 1 85 ? 5.177 -3.536 11.967 1.00 97.44 85 LYS A CA 1
ATOM 662 C C . LYS A 1 85 ? 4.234 -4.144 10.935 1.00 97.44 85 LYS A C 1
ATOM 664 O O . LYS A 1 85 ? 3.035 -3.887 10.979 1.00 97.44 85 LYS A O 1
ATOM 669 N N . TRP A 1 86 ? 4.768 -4.920 10.003 1.00 97.81 86 TRP A N 1
ATOM 670 C CA . TRP A 1 86 ? 4.027 -5.601 8.956 1.00 97.81 86 TRP A CA 1
ATOM 671 C C . TRP A 1 86 ? 4.035 -7.095 9.247 1.00 97.81 86 TRP A C 1
ATOM 673 O O . TRP A 1 86 ? 5.056 -7.657 9.633 1.00 97.81 86 TRP A O 1
ATOM 683 N N . HIS A 1 87 ? 2.898 -7.745 9.029 1.00 96.94 87 HIS A N 1
ATOM 684 C CA . HIS A 1 87 ? 2.805 -9.194 9.151 1.00 96.94 87 HIS A CA 1
ATOM 685 C C . HIS A 1 87 ? 3.639 -9.886 8.055 1.00 96.94 87 HIS A C 1
ATOM 687 O O . HIS A 1 87 ? 3.666 -9.416 6.916 1.00 96.94 87 HIS A O 1
ATOM 693 N N . GLU A 1 88 ? 4.279 -11.022 8.354 1.00 95.31 88 GLU A N 1
ATOM 694 C CA . GLU A 1 88 ? 5.109 -11.753 7.377 1.00 95.31 88 GLU A CA 1
ATOM 695 C C . GLU A 1 88 ? 4.310 -12.146 6.124 1.00 95.31 88 GLU A C 1
ATOM 697 O O . GLU A 1 88 ? 4.775 -11.948 5.003 1.00 95.31 88 GLU A O 1
ATOM 702 N N . ASP A 1 89 ? 3.067 -12.592 6.330 1.00 95.44 89 ASP A N 1
ATOM 703 C CA . ASP A 1 89 ? 2.063 -12.925 5.305 1.00 95.44 89 ASP A CA 1
ATOM 704 C C . ASP A 1 89 ? 1.245 -11.731 4.776 1.00 95.44 89 ASP A C 1
ATOM 706 O O . ASP A 1 89 ? 0.114 -11.905 4.306 1.00 95.44 89 ASP A O 1
ATOM 710 N N . MET A 1 90 ? 1.751 -10.501 4.885 1.00 96.00 90 MET A N 1
ATOM 711 C CA . MET A 1 90 ? 1.018 -9.337 4.386 1.00 96.00 90 MET A CA 1
ATOM 712 C C . MET A 1 90 ? 0.761 -9.435 2.870 1.00 96.00 90 MET A C 1
ATOM 714 O O . MET A 1 90 ? 1.547 -10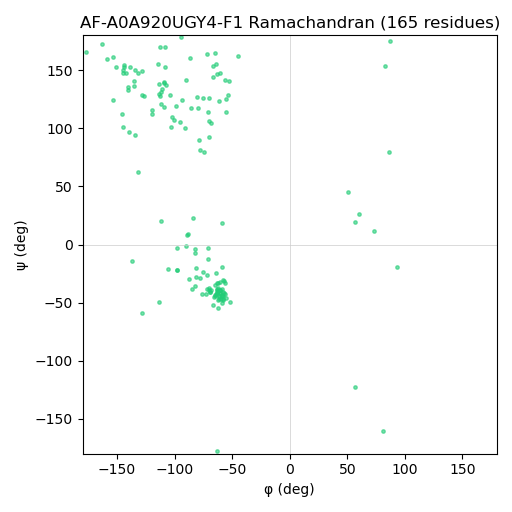.016 2.117 1.00 96.00 90 MET A O 1
ATOM 718 N N . ILE A 1 91 ? -0.368 -8.879 2.424 1.00 95.94 91 ILE A N 1
ATOM 719 C CA . ILE A 1 91 ? -0.726 -8.775 1.006 1.00 95.94 91 ILE A CA 1
ATOM 720 C C . ILE A 1 91 ? -0.744 -7.304 0.611 1.00 95.94 91 ILE A C 1
ATOM 722 O O . ILE A 1 91 ? -1.391 -6.489 1.269 1.00 95.94 91 ILE A O 1
ATOM 726 N N . TRP A 1 92 ? -0.052 -6.973 -0.474 1.00 95.88 92 TRP A N 1
ATOM 727 C CA . TRP A 1 92 ? -0.069 -5.635 -1.048 1.00 95.88 92 TRP A CA 1
ATOM 728 C C . TRP A 1 92 ? -0.773 -5.650 -2.402 1.00 95.88 92 TRP A C 1
ATOM 730 O O . TRP A 1 92 ? -0.440 -6.470 -3.262 1.00 95.88 92 TRP A O 1
ATOM 740 N N . TYR A 1 93 ? -1.705 -4.718 -2.595 1.00 94.56 93 TYR A N 1
ATOM 741 C CA . TYR A 1 93 ? -2.425 -4.510 -3.848 1.00 94.56 93 TYR A CA 1
ATOM 742 C C . TYR A 1 93 ? -2.016 -3.174 -4.472 1.00 94.56 93 TYR A C 1
ATOM 744 O O . TYR A 1 93 ? -2.186 -2.120 -3.858 1.00 94.56 93 TYR A O 1
ATOM 752 N N . GLY A 1 94 ? -1.487 -3.222 -5.694 1.00 92.19 94 GLY A N 1
ATOM 753 C CA . GLY A 1 94 ? -1.108 -2.051 -6.482 1.00 92.19 94 GLY A CA 1
ATOM 754 C C . GLY A 1 94 ? -1.975 -1.849 -7.724 1.00 92.19 94 GLY A C 1
ATOM 755 O O . GLY A 1 94 ? -2.732 -2.741 -8.103 1.00 92.19 94 GLY A O 1
ATOM 756 N N . PRO A 1 95 ? -1.849 -0.702 -8.408 1.00 90.38 95 PRO A N 1
ATOM 757 C CA . PRO A 1 95 ? -2.483 -0.499 -9.708 1.00 90.38 95 PRO A CA 1
ATOM 758 C C . PRO A 1 95 ? -1.902 -1.439 -10.778 1.00 90.38 95 PRO A C 1
ATOM 760 O O . PRO A 1 95 ? -0.816 -2.018 -10.618 1.00 90.38 95 PRO A O 1
ATOM 763 N N . ALA A 1 96 ? -2.611 -1.557 -11.898 1.00 90.94 96 ALA A N 1
ATOM 764 C CA . ALA A 1 96 ? -2.131 -2.259 -13.077 1.00 90.94 96 ALA A CA 1
ATOM 765 C C . ALA A 1 96 ? -0.787 -1.690 -13.567 1.00 90.94 96 ALA A C 1
ATOM 767 O O . ALA A 1 96 ? -0.529 -0.486 -13.508 1.00 90.94 96 ALA A O 1
ATOM 768 N N . GLY A 1 97 ? 0.099 -2.578 -14.024 1.00 88.75 97 GLY A N 1
ATOM 769 C CA . GLY A 1 97 ? 1.497 -2.246 -14.324 1.00 88.75 97 GLY A CA 1
ATOM 770 C C . GLY A 1 97 ? 2.453 -2.501 -13.152 1.00 88.75 97 GLY A C 1
ATOM 771 O O . GLY A 1 97 ? 3.641 -2.698 -13.378 1.00 88.75 97 GLY A O 1
ATOM 772 N N . ILE A 1 98 ? 1.944 -2.599 -11.918 1.00 90.94 98 ILE A N 1
ATOM 773 C CA . ILE A 1 98 ? 2.710 -3.079 -10.754 1.00 90.94 98 ILE A CA 1
ATOM 774 C C . ILE A 1 98 ? 2.141 -4.412 -10.272 1.00 90.94 98 ILE A C 1
ATOM 776 O O . ILE A 1 98 ? 2.883 -5.380 -10.128 1.00 90.94 98 ILE A O 1
ATOM 780 N N . GLY A 1 99 ? 0.820 -4.480 -10.081 1.00 92.62 99 GLY A N 1
ATOM 781 C CA . GLY A 1 99 ? 0.118 -5.673 -9.612 1.00 92.62 99 GLY A CA 1
ATOM 782 C C . GLY A 1 99 ? 0.179 -5.868 -8.096 1.00 92.62 99 GLY A C 1
ATOM 783 O O . GLY A 1 99 ? 0.431 -4.939 -7.335 1.00 92.62 99 GLY A O 1
ATOM 784 N N . ALA A 1 100 ? -0.075 -7.094 -7.657 1.00 94.81 100 ALA A N 1
ATOM 785 C CA . ALA A 1 100 ? -0.142 -7.503 -6.264 1.00 94.81 100 ALA A CA 1
ATOM 786 C C . ALA A 1 100 ? 0.967 -8.482 -5.883 1.00 94.81 100 ALA A C 1
ATOM 788 O O . ALA A 1 100 ? 1.489 -9.226 -6.719 1.00 94.81 100 ALA A O 1
ATOM 789 N N . SER A 1 101 ? 1.288 -8.502 -4.593 1.00 95.88 101 SER A N 1
ATOM 790 C CA . SER A 1 101 ? 2.322 -9.357 -4.008 1.00 95.88 101 SER A CA 1
ATOM 791 C C . SER A 1 101 ? 1.863 -9.933 -2.670 1.00 95.88 101 SER A C 1
ATOM 793 O O . SER A 1 101 ? 1.026 -9.343 -1.983 1.00 95.88 101 SER A O 1
ATOM 795 N N . TYR A 1 102 ? 2.405 -11.098 -2.316 1.00 95.44 102 TYR A N 1
ATOM 796 C CA . TYR A 1 102 ? 2.109 -11.811 -1.075 1.00 95.44 102 TYR A CA 1
ATOM 797 C C . TYR A 1 102 ? 3.407 -12.128 -0.340 1.00 95.44 102 TYR A C 1
ATOM 799 O O . TYR A 1 102 ? 4.290 -12.755 -0.927 1.00 95.44 102 TYR A O 1
ATOM 807 N N . THR A 1 103 ? 3.471 -11.760 0.939 1.00 97.38 103 THR A N 1
ATOM 808 C CA . THR A 1 103 ? 4.633 -11.716 1.842 1.00 97.38 103 THR A CA 1
ATOM 809 C C . THR A 1 103 ? 5.491 -10.462 1.725 1.00 97.38 103 THR A C 1
ATOM 811 O O . THR A 1 103 ? 5.602 -9.860 0.653 1.00 97.38 103 THR A O 1
ATOM 814 N N . ILE A 1 104 ? 6.174 -10.118 2.823 1.00 98.06 104 ILE A N 1
ATOM 815 C CA . ILE A 1 104 ? 7.147 -9.015 2.871 1.00 98.06 104 ILE A CA 1
ATOM 816 C C . ILE A 1 104 ? 8.181 -9.160 1.752 1.00 98.06 104 ILE A C 1
ATOM 818 O O . ILE A 1 104 ? 8.383 -8.227 0.980 1.00 98.06 104 ILE A O 1
ATOM 822 N N . ARG A 1 105 ? 8.791 -10.341 1.598 1.00 97.12 105 ARG A N 1
ATOM 823 C CA . ARG A 1 105 ? 9.840 -10.565 0.593 1.00 97.12 105 ARG A CA 1
ATOM 824 C C . ARG A 1 105 ? 9.354 -10.270 -0.825 1.00 97.12 105 ARG A C 1
ATOM 826 O O . ARG A 1 105 ? 10.050 -9.602 -1.587 1.00 97.12 105 ARG A O 1
ATOM 833 N N . ARG A 1 106 ? 8.154 -10.732 -1.181 1.00 96.94 106 ARG A N 1
ATOM 834 C CA . ARG A 1 106 ? 7.576 -10.467 -2.506 1.00 96.94 106 ARG A CA 1
ATOM 835 C C . ARG A 1 106 ? 7.192 -9.008 -2.685 1.00 96.94 106 ARG A C 1
ATOM 837 O O . ARG A 1 106 ? 7.481 -8.455 -3.739 1.00 96.94 106 ARG A O 1
ATOM 844 N N . TYR A 1 107 ? 6.625 -8.366 -1.665 1.00 97.12 107 TYR A N 1
ATOM 845 C CA . TYR A 1 107 ? 6.383 -6.924 -1.681 1.00 97.12 107 TYR A CA 1
ATOM 846 C C . TYR A 1 107 ? 7.672 -6.140 -1.934 1.00 97.12 107 TYR A C 1
ATOM 848 O O . TYR A 1 107 ? 7.696 -5.213 -2.745 1.00 97.12 107 TYR A O 1
ATOM 856 N N . GLN A 1 108 ? 8.772 -6.541 -1.303 1.00 96.69 108 GLN A N 1
ATOM 857 C CA . GLN A 1 108 ? 10.054 -5.893 -1.513 1.00 96.69 108 GLN A CA 1
ATOM 858 C C . GLN A 1 108 ? 10.596 -6.106 -2.929 1.00 96.69 108 GLN A C 1
ATOM 860 O O . GLN A 1 108 ? 10.892 -5.136 -3.625 1.00 96.69 108 GLN A O 1
ATOM 865 N N . GLU A 1 109 ? 10.667 -7.359 -3.380 1.00 95.56 109 GLU A N 1
ATOM 866 C CA . GLU A 1 109 ? 11.165 -7.728 -4.710 1.00 95.56 109 GLU A CA 1
ATOM 867 C C . GLU A 1 109 ? 10.329 -7.110 -5.844 1.00 95.56 109 GLU A C 1
ATOM 869 O O . GLU A 1 109 ? 10.888 -6.639 -6.835 1.00 95.56 109 GLU A O 1
ATOM 874 N N . GLN A 1 110 ? 8.999 -7.100 -5.709 1.00 94.75 110 GLN A N 1
ATOM 875 C CA . GLN A 1 110 ? 8.074 -6.746 -6.788 1.00 94.75 110 GLN A CA 1
ATOM 876 C C . GLN A 1 110 ? 7.588 -5.294 -6.723 1.00 94.75 110 GLN A C 1
ATOM 878 O O . GLN A 1 110 ? 7.183 -4.760 -7.752 1.00 94.75 110 GLN A O 1
ATOM 883 N N . HIS A 1 111 ? 7.643 -4.626 -5.568 1.00 94.62 111 HIS A N 1
ATOM 884 C CA . HIS A 1 111 ? 7.195 -3.237 -5.433 1.00 94.62 111 HIS A CA 1
ATOM 885 C C . HIS A 1 111 ? 8.237 -2.321 -4.791 1.00 94.62 111 HIS A C 1
ATOM 887 O O . HIS A 1 111 ? 8.649 -1.345 -5.424 1.00 94.62 111 HIS A O 1
ATOM 893 N N . GLN A 1 112 ? 8.680 -2.611 -3.561 1.00 95.31 112 GLN A N 1
ATOM 894 C CA . GLN A 1 112 ? 9.511 -1.678 -2.794 1.00 95.31 112 GLN A CA 1
ATOM 895 C C . GLN A 1 112 ? 10.841 -1.399 -3.503 1.00 95.31 112 GLN A C 1
ATOM 897 O O . GLN A 1 112 ? 11.151 -0.244 -3.775 1.00 95.31 112 GLN A O 1
ATOM 902 N N . TYR A 1 113 ? 11.626 -2.418 -3.855 1.00 94.75 113 TYR A N 1
ATOM 903 C CA . TYR A 1 113 ? 12.924 -2.202 -4.496 1.00 94.75 113 TYR A CA 1
ATOM 904 C C . TYR A 1 113 ? 12.787 -1.558 -5.883 1.00 94.75 113 TYR A C 1
ATOM 906 O O . TYR A 1 113 ? 13.509 -0.589 -6.136 1.00 94.75 113 TYR A O 1
ATOM 914 N N . PRO A 1 114 ? 11.854 -1.987 -6.763 1.00 91.69 114 PRO A N 1
ATOM 915 C CA . PRO A 1 114 ? 11.600 -1.286 -8.019 1.00 91.69 114 PRO A CA 1
ATOM 916 C C . PRO A 1 114 ? 11.252 0.196 -7.844 1.00 91.69 114 PRO A C 1
ATOM 918 O O . PRO A 1 114 ? 11.836 1.046 -8.518 1.00 91.69 114 PRO A O 1
ATOM 921 N N . PHE A 1 115 ? 10.359 0.520 -6.902 1.00 91.88 115 PHE A N 1
ATOM 922 C CA . PHE A 1 115 ? 9.991 1.895 -6.541 1.00 91.88 115 PHE A CA 1
ATOM 923 C C . PHE A 1 115 ? 11.191 2.711 -6.096 1.00 91.88 115 PHE A C 1
ATOM 925 O O . PHE A 1 115 ? 11.410 3.829 -6.566 1.00 91.88 115 PHE A O 1
ATOM 932 N N . ARG A 1 116 ? 12.004 2.147 -5.209 1.00 91.56 116 ARG A N 1
ATOM 933 C CA . ARG A 1 116 ? 13.105 2.886 -4.608 1.00 91.56 116 ARG A CA 1
ATOM 934 C C . ARG A 1 116 ? 14.245 3.120 -5.594 1.00 91.56 116 ARG A C 1
ATOM 936 O O . ARG A 1 116 ? 14.692 4.259 -5.716 1.00 91.56 116 ARG A O 1
ATOM 943 N N . LYS A 1 117 ? 14.601 2.102 -6.382 1.00 91.12 117 LYS A N 1
ATOM 944 C CA . LYS A 1 117 ? 15.624 2.191 -7.435 1.00 91.12 117 LYS A CA 1
ATOM 945 C C . LYS A 1 117 ? 15.189 3.067 -8.613 1.00 91.12 117 LYS A C 1
ATOM 947 O O . LYS A 1 117 ? 16.019 3.793 -9.157 1.00 91.12 117 LYS A O 1
ATOM 952 N N . GLY A 1 118 ? 13.916 2.992 -9.010 1.00 88.62 118 GLY A N 1
ATOM 953 C CA . GLY A 1 118 ? 13.384 3.673 -10.196 1.00 88.62 118 GLY A CA 1
ATOM 954 C C . GLY A 1 118 ? 13.041 5.152 -9.993 1.00 88.62 118 GLY A C 1
ATOM 955 O O . GLY A 1 118 ? 13.122 5.928 -10.944 1.00 88.62 118 GLY A O 1
ATOM 956 N N . LEU A 1 119 ? 12.689 5.557 -8.768 1.00 88.81 119 LEU A N 1
ATOM 957 C CA . LEU A 1 119 ? 12.305 6.934 -8.437 1.00 88.81 119 LEU A CA 1
ATOM 958 C C . LEU A 1 119 ? 13.343 7.581 -7.518 1.00 88.81 119 LEU A C 1
ATOM 960 O O . LEU A 1 119 ? 13.665 7.035 -6.462 1.00 88.81 119 LEU A O 1
ATOM 964 N N . LYS A 1 120 ? 13.846 8.765 -7.872 1.00 86.00 120 LYS A N 1
ATOM 965 C CA . LYS A 1 120 ? 14.789 9.536 -7.041 1.00 86.00 120 LYS A CA 1
ATOM 966 C C . LYS A 1 120 ? 14.116 10.764 -6.434 1.00 86.00 120 LYS A C 1
ATOM 968 O O . LYS A 1 120 ? 12.958 11.046 -6.733 1.00 86.00 120 LYS A O 1
ATOM 973 N N . ASP A 1 121 ? 14.816 11.416 -5.508 1.00 87.00 121 ASP A N 1
ATOM 974 C CA . ASP A 1 121 ? 14.366 12.633 -4.817 1.00 87.00 121 ASP A CA 1
ATOM 975 C C . ASP A 1 121 ? 12.952 12.506 -4.231 1.00 87.00 121 ASP A C 1
ATOM 977 O O . ASP A 1 121 ? 12.090 13.365 -4.402 1.00 87.00 121 ASP A O 1
ATOM 981 N N . LYS A 1 122 ? 12.702 11.364 -3.576 1.00 90.12 122 LYS A N 1
ATOM 982 C CA . LYS A 1 122 ? 11.405 11.014 -2.994 1.00 90.12 122 LYS A CA 1
ATOM 983 C C . LYS A 1 122 ? 11.133 11.908 -1.783 1.00 90.12 122 LYS A C 1
ATOM 985 O O . LYS A 1 122 ? 11.715 11.698 -0.722 1.00 90.12 122 LYS A O 1
ATOM 990 N N . VAL A 1 123 ? 10.228 12.873 -1.930 1.00 89.06 123 VAL A N 1
ATOM 991 C CA . VAL A 1 123 ? 9.793 13.776 -0.855 1.00 89.06 123 VAL A CA 1
ATOM 992 C C . VAL A 1 123 ? 8.366 13.437 -0.457 1.00 89.06 123 VAL A C 1
ATOM 994 O O . VAL A 1 123 ? 7.445 13.533 -1.269 1.00 89.06 123 VAL A O 1
ATOM 997 N N . PHE A 1 124 ? 8.178 13.044 0.802 1.00 89.56 124 PHE A N 1
ATOM 998 C CA . PHE A 1 124 ? 6.855 12.847 1.376 1.00 89.56 124 PHE A CA 1
ATOM 999 C C . PHE A 1 124 ? 6.251 14.193 1.790 1.00 89.56 124 PHE A C 1
ATOM 1001 O O . PHE A 1 124 ? 6.771 14.870 2.675 1.00 89.56 124 PHE A O 1
ATOM 1008 N N . ASN A 1 125 ? 5.133 14.570 1.170 1.00 88.06 125 ASN A N 1
ATOM 1009 C CA . ASN A 1 125 ? 4.461 15.852 1.414 1.00 88.06 125 ASN A CA 1
ATOM 1010 C C . ASN A 1 125 ? 3.407 15.769 2.537 1.00 88.06 125 ASN A C 1
ATOM 1012 O O . ASN A 1 125 ? 2.775 16.769 2.875 1.00 88.06 125 ASN A O 1
ATOM 1016 N N . GLY A 1 126 ? 3.207 14.581 3.117 1.00 87.25 126 GLY A N 1
ATOM 1017 C CA . GLY A 1 126 ? 2.191 14.330 4.135 1.00 87.25 126 GLY A CA 1
ATOM 1018 C C . GLY A 1 126 ? 0.828 13.950 3.556 1.00 87.25 126 GLY A C 1
ATOM 1019 O O . GLY A 1 126 ? 0.619 13.950 2.349 1.00 87.25 126 GLY A O 1
ATOM 1020 N N . HIS A 1 127 ? -0.103 13.607 4.448 1.00 90.12 127 HIS A N 1
ATOM 1021 C CA . HIS A 1 127 ? -1.495 13.301 4.117 1.00 90.12 127 HIS A CA 1
ATOM 1022 C C . HIS A 1 127 ? -2.396 14.428 4.627 1.00 90.12 127 HIS A C 1
ATOM 1024 O O . HIS A 1 127 ? -2.198 14.915 5.741 1.00 90.12 127 HIS A O 1
ATOM 1030 N N . ILE A 1 128 ? -3.398 14.799 3.830 1.00 86.69 128 ILE A N 1
ATOM 1031 C CA . ILE A 1 128 ? -4.420 15.802 4.175 1.00 86.69 128 ILE A CA 1
ATOM 1032 C C . ILE A 1 128 ? -5.472 15.188 5.109 1.00 86.69 128 ILE A C 1
ATOM 1034 O O . ILE A 1 128 ? -6.059 15.879 5.935 1.00 86.69 128 ILE A O 1
ATOM 1038 N N . CYS A 1 129 ? -5.697 13.880 4.993 1.00 89.44 129 CYS A N 1
ATOM 1039 C CA . CYS A 1 129 ? -6.628 13.131 5.820 1.00 89.44 129 CYS A CA 1
ATOM 1040 C C . CYS A 1 129 ? -5.976 11.826 6.281 1.00 89.44 129 CYS A C 1
ATOM 1042 O O . CYS A 1 129 ? -5.321 11.141 5.493 1.00 89.44 129 CYS A O 1
ATOM 1044 N N . ARG A 1 130 ? -6.161 11.489 7.558 1.00 94.81 130 ARG A N 1
ATOM 1045 C CA . ARG A 1 130 ? -5.853 10.185 8.148 1.00 94.81 130 ARG A CA 1
ATOM 1046 C C . ARG A 1 130 ? -6.970 9.850 9.124 1.00 94.81 130 ARG A C 1
ATOM 1048 O O . ARG A 1 130 ? -7.372 10.725 9.887 1.00 94.81 130 ARG A O 1
ATOM 1055 N N . PHE A 1 131 ? -7.457 8.624 9.088 1.00 95.81 131 PHE A N 1
ATOM 1056 C CA . PHE A 1 131 ? -8.508 8.154 9.981 1.00 95.81 131 PHE A CA 1
ATOM 1057 C C . PHE A 1 131 ? -8.402 6.642 10.158 1.00 95.81 131 PHE A C 1
ATOM 1059 O O . PHE A 1 131 ? -7.762 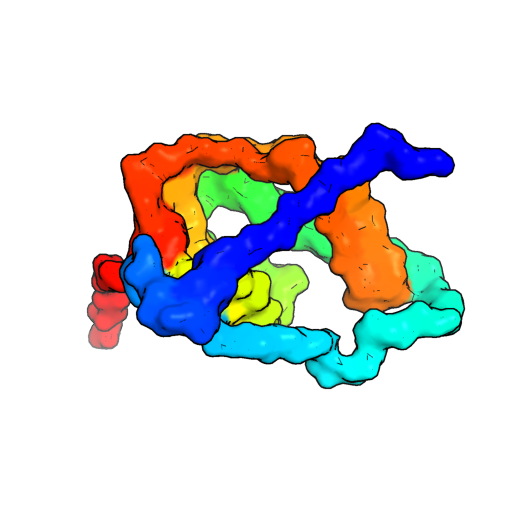5.958 9.355 1.00 95.81 131 PHE A O 1
ATOM 1066 N N . ALA A 1 132 ? -9.023 6.136 11.213 1.00 97.62 132 ALA A N 1
ATOM 1067 C CA . ALA A 1 132 ? -9.157 4.715 11.473 1.00 97.62 132 ALA A CA 1
ATOM 1068 C C . ALA A 1 132 ? -10.511 4.427 12.119 1.00 97.62 132 ALA A C 1
ATOM 1070 O O . ALA A 1 132 ? -11.087 5.303 12.764 1.00 97.62 132 ALA A O 1
ATOM 1071 N N . GLU A 1 133 ? -10.990 3.206 11.929 1.00 97.38 133 GLU A N 1
ATOM 1072 C CA . GLU A 1 133 ? -12.216 2.683 12.513 1.00 97.38 133 GLU A CA 1
ATOM 1073 C C . GLU A 1 133 ? -12.011 1.190 12.806 1.00 97.38 133 GLU A C 1
ATOM 1075 O O . GLU A 1 133 ? -11.805 0.381 11.896 1.00 97.38 133 GLU A O 1
ATOM 1080 N N . GLY A 1 134 ? -11.974 0.831 14.091 1.00 97.06 134 GLY A N 1
ATOM 1081 C CA . GLY A 1 134 ? -11.591 -0.509 14.536 1.00 97.06 134 GLY A CA 1
ATOM 1082 C C . GLY A 1 134 ? -10.198 -0.890 14.024 1.00 97.06 134 GLY A C 1
ATOM 1083 O O . GLY A 1 134 ? -9.228 -0.168 14.251 1.00 97.06 134 GLY A O 1
ATOM 1084 N N . ASN A 1 135 ? -10.113 -1.997 13.283 1.00 96.69 135 ASN A N 1
ATOM 1085 C CA . ASN A 1 135 ? -8.866 -2.538 12.720 1.00 96.69 135 ASN A CA 1
ATOM 1086 C C . ASN A 1 135 ? -8.521 -1.996 11.321 1.00 96.69 135 ASN A C 1
ATOM 1088 O O . ASN A 1 135 ? -7.602 -2.490 10.664 1.00 96.69 135 ASN A O 1
ATOM 1092 N N . TYR A 1 136 ? -9.266 -0.999 10.840 1.00 97.56 136 TYR A N 1
ATOM 1093 C CA . TYR A 1 136 ? -9.113 -0.436 9.504 1.00 97.56 136 TYR A CA 1
ATOM 1094 C C . TYR A 1 136 ? -8.614 0.999 9.570 1.00 97.56 136 TYR A C 1
ATOM 1096 O O . TYR A 1 136 ? -9.082 1.791 10.380 1.00 97.56 136 TYR A O 1
ATOM 1104 N N . ALA A 1 137 ? -7.680 1.357 8.689 1.00 97.38 137 ALA A N 1
ATOM 1105 C CA . ALA A 1 137 ? -7.181 2.721 8.572 1.00 97.38 137 ALA A CA 1
ATOM 1106 C C . ALA A 1 137 ? -7.157 3.177 7.117 1.00 97.38 137 ALA A C 1
ATOM 1108 O O . ALA A 1 137 ? -6.887 2.399 6.201 1.00 97.38 137 ALA A O 1
ATOM 1109 N N . GLY A 1 138 ? -7.386 4.470 6.924 1.00 94.06 138 GLY A N 1
ATOM 1110 C CA . GLY A 1 138 ? -7.344 5.129 5.633 1.00 94.06 138 GLY A CA 1
ATOM 1111 C C . GLY A 1 138 ? -6.573 6.436 5.712 1.00 94.06 138 GLY A C 1
ATOM 1112 O O . GLY A 1 138 ? -6.543 7.127 6.734 1.00 94.06 138 GLY A O 1
ATOM 1113 N N . PHE A 1 139 ? -5.944 6.803 4.604 1.00 93.31 139 PHE A N 1
ATOM 1114 C CA . PHE A 1 139 ? -5.346 8.116 4.456 1.00 93.31 139 PHE A CA 1
ATOM 1115 C C . PHE A 1 139 ?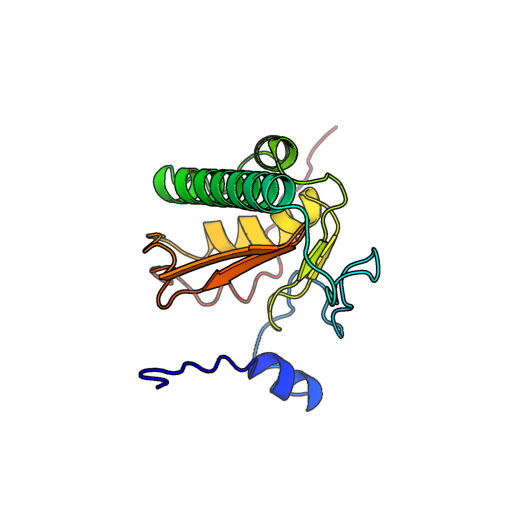 -5.488 8.622 3.029 1.00 93.31 139 PHE A C 1
ATOM 1117 O O . PHE A 1 139 ? -5.555 7.854 2.072 1.00 93.31 139 PHE A O 1
ATOM 1124 N N . PHE A 1 140 ? -5.512 9.942 2.890 1.00 88.44 140 PHE A N 1
ATOM 1125 C CA . PHE A 1 140 ? -5.593 10.611 1.604 1.00 88.44 140 PHE A CA 1
ATOM 1126 C C . PHE A 1 140 ? -4.741 11.875 1.585 1.00 88.44 140 PHE A C 1
ATOM 1128 O O . PHE A 1 140 ? -4.636 12.599 2.576 1.00 88.44 140 PHE A O 1
ATOM 1135 N N . GLY A 1 141 ? -4.197 12.188 0.416 1.00 82.19 141 GLY A N 1
ATOM 1136 C CA . GLY A 1 141 ? -3.686 13.514 0.109 1.00 82.19 141 GLY A CA 1
ATOM 1137 C C . GLY A 1 141 ? -3.180 13.598 -1.325 1.00 82.19 141 GLY A C 1
ATOM 1138 O O . GLY A 1 141 ? -3.037 12.591 -2.023 1.00 82.19 141 GLY A O 1
ATOM 1139 N N . TRP A 1 142 ? -2.978 14.827 -1.790 1.00 80.69 142 TRP A N 1
ATOM 1140 C CA . TRP A 1 142 ? -2.571 15.091 -3.161 1.00 80.69 142 TRP A CA 1
ATOM 1141 C C . TRP A 1 142 ? -1.796 16.415 -3.271 1.00 80.69 142 TRP A C 1
ATOM 1143 O O . TRP A 1 142 ? -2.354 17.454 -2.905 1.00 80.69 142 TRP A O 1
ATOM 1153 N N . PRO A 1 143 ? -0.562 16.404 -3.813 1.00 82.62 143 PRO A N 1
ATOM 1154 C CA . PRO A 1 143 ? 0.281 15.226 -4.056 1.00 82.62 143 PRO A CA 1
ATOM 1155 C C . PRO A 1 143 ? 0.899 14.715 -2.741 1.00 82.62 143 PRO A C 1
ATOM 1157 O O . PRO A 1 143 ? 1.579 15.471 -2.059 1.00 82.62 143 PRO A O 1
ATOM 1160 N N . ASN A 1 144 ? 0.727 13.433 -2.394 1.00 83.50 144 ASN A N 1
ATOM 1161 C CA . ASN A 1 144 ? 1.342 12.846 -1.183 1.00 83.50 144 ASN A CA 1
ATOM 1162 C C . ASN A 1 144 ? 2.859 12.655 -1.297 1.00 83.50 144 ASN A C 1
ATOM 1164 O O . ASN A 1 144 ? 3.566 12.618 -0.291 1.00 83.50 144 ASN A O 1
ATOM 1168 N N . LEU A 1 145 ? 3.353 12.498 -2.522 1.00 85.44 145 LEU A N 1
ATOM 1169 C CA . LEU A 1 145 ? 4.742 12.194 -2.814 1.00 85.44 145 LEU A CA 1
ATOM 1170 C C . LEU A 1 145 ? 5.178 12.984 -4.048 1.00 85.44 145 LEU A C 1
ATOM 1172 O O . LEU A 1 145 ? 4.479 12.981 -5.061 1.00 85.44 145 LEU A O 1
ATOM 1176 N N . THR A 1 146 ? 6.340 13.620 -3.962 1.00 85.88 146 THR A N 1
ATOM 1177 C CA . THR A 1 146 ? 7.046 14.204 -5.107 1.00 85.88 146 THR A CA 1
ATOM 1178 C C . THR A 1 146 ? 8.262 13.340 -5.413 1.00 85.88 146 THR A C 1
ATOM 1180 O O . THR A 1 146 ? 8.950 12.903 -4.492 1.00 85.88 146 THR A O 1
ATOM 1183 N N . THR A 1 147 ? 8.524 13.073 -6.691 1.00 85.00 147 THR A N 1
ATOM 1184 C CA . THR A 1 147 ? 9.654 12.243 -7.131 1.00 85.00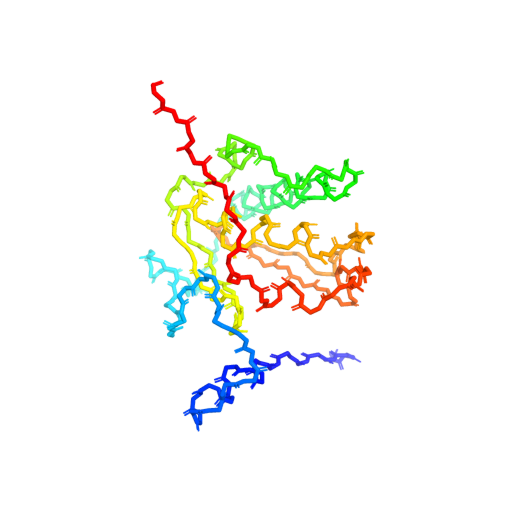 147 THR A CA 1
ATOM 1185 C C . THR A 1 147 ? 10.228 12.765 -8.437 1.00 85.00 147 THR A C 1
ATOM 1187 O O . THR A 1 147 ? 9.471 13.251 -9.280 1.00 85.00 147 THR A O 1
ATOM 1190 N N . LEU A 1 148 ? 11.523 12.562 -8.660 1.00 80.19 148 LEU A N 1
ATOM 1191 C CA . LEU A 1 148 ? 12.137 12.689 -9.975 1.00 80.19 148 LEU A CA 1
ATOM 1192 C C . LEU A 1 148 ? 12.174 11.318 -10.663 1.00 80.19 148 LEU A C 1
ATOM 1194 O O . LEU A 1 148 ? 12.708 10.342 -10.124 1.00 80.19 148 LEU A O 1
ATOM 1198 N N . LEU A 1 149 ? 11.592 11.246 -11.861 1.00 69.31 149 LEU A N 1
ATOM 1199 C CA . LEU A 1 149 ? 11.605 10.043 -12.689 1.00 69.31 149 LEU A CA 1
ATOM 1200 C C . LEU A 1 149 ? 12.894 10.034 -13.516 1.00 69.31 149 LEU A C 1
ATOM 1202 O O . LEU A 1 149 ? 13.091 10.925 -14.339 1.00 69.31 149 LEU A O 1
ATOM 1206 N N . LEU A 1 150 ? 13.770 9.047 -13.318 1.00 47.56 150 LEU A N 1
ATOM 1207 C CA . LEU A 1 150 ? 14.978 8.932 -14.146 1.00 47.56 150 LEU A CA 1
ATOM 1208 C C . LEU A 1 150 ? 14.734 8.128 -15.427 1.00 47.56 150 LEU A C 1
ATOM 1210 O O . LEU A 1 150 ? 15.376 8.394 -16.436 1.00 47.56 150 LEU A O 1
ATOM 1214 N N . VAL A 1 151 ? 13.803 7.171 -15.412 1.00 41.91 151 VAL A N 1
ATOM 1215 C CA . VAL A 1 151 ? 13.436 6.306 -16.548 1.00 41.91 151 VAL A CA 1
ATOM 1216 C C . VAL A 1 151 ? 12.022 5.757 -16.281 1.00 41.91 151 VAL A C 1
ATOM 1218 O O . VAL A 1 151 ? 11.603 5.696 -15.127 1.00 41.91 151 VAL A O 1
ATOM 1221 N N . ALA A 1 152 ? 11.296 5.286 -17.302 1.00 45.75 152 ALA A N 1
ATOM 1222 C CA . ALA A 1 152 ? 10.025 4.540 -17.199 1.00 45.75 152 ALA A CA 1
ATOM 1223 C C . ALA A 1 152 ? 10.096 3.213 -16.384 1.00 45.75 152 ALA A C 1
ATOM 1225 O O . ALA A 1 152 ? 9.240 2.343 -16.513 1.00 45.75 152 ALA A O 1
ATOM 1226 N N . SER A 1 153 ? 11.120 3.035 -15.549 1.00 44.16 153 SER A N 1
ATOM 1227 C CA . SER A 1 153 ? 11.500 1.800 -14.864 1.00 44.16 153 SER A CA 1
ATOM 1228 C C . SER A 1 153 ? 10.720 1.508 -13.583 1.00 44.16 153 SER A C 1
ATOM 1230 O O . SER A 1 153 ? 10.898 0.439 -13.012 1.00 44.16 153 SER A O 1
ATOM 1232 N N . TRP A 1 154 ? 9.874 2.413 -13.082 1.00 45.12 154 TRP A N 1
ATOM 1233 C CA . TRP A 1 154 ? 9.056 2.100 -11.902 1.00 45.12 154 TRP A CA 1
ATOM 1234 C C . TRP A 1 154 ? 7.869 1.197 -12.242 1.00 45.12 154 TRP A C 1
ATOM 1236 O O . TRP A 1 154 ? 7.593 0.226 -11.545 1.00 45.12 154 TRP A O 1
ATOM 1246 N N . VAL A 1 155 ? 7.205 1.495 -13.355 1.00 47.72 155 VAL A N 1
ATOM 1247 C CA . VAL A 1 155 ? 6.076 0.707 -13.856 1.00 47.72 155 VAL A CA 1
ATOM 1248 C C . VAL A 1 155 ? 6.580 -0.516 -14.652 1.00 47.72 155 VAL A C 1
ATOM 1250 O O . VAL A 1 155 ? 5.803 -1.350 -15.100 1.00 47.72 155 VAL A O 1
ATOM 1253 N N . CYS A 1 156 ? 7.901 -0.649 -14.837 1.00 40.75 156 CYS A N 1
ATOM 1254 C CA . CYS A 1 156 ? 8.519 -1.670 -15.680 1.00 40.75 156 CYS A CA 1
ATOM 1255 C C . CYS A 1 156 ? 9.852 -2.159 -15.121 1.00 40.75 156 CYS A C 1
ATOM 1257 O O . CYS A 1 156 ? 10.884 -1.528 -15.349 1.00 40.75 156 CYS A O 1
ATOM 1259 N N . GLN A 1 157 ? 9.854 -3.329 -14.478 1.00 42.53 157 GLN A N 1
ATOM 1260 C CA . GLN A 1 157 ? 11.087 -4.084 -14.233 1.00 42.53 157 GLN A CA 1
ATOM 1261 C C . GLN A 1 157 ? 10.879 -5.557 -14.577 1.00 42.53 157 GLN A C 1
ATOM 1263 O O . GLN A 1 157 ? 10.451 -6.355 -13.754 1.00 42.53 157 GLN A O 1
ATOM 1268 N N . GLN A 1 158 ? 11.237 -5.928 -15.804 1.00 31.22 158 GLN A N 1
ATOM 1269 C CA . GLN A 1 158 ? 11.657 -7.291 -16.112 1.00 31.22 158 GLN A CA 1
ATOM 1270 C C . GLN A 1 158 ? 13.186 -7.290 -16.137 1.00 31.22 158 GLN A C 1
ATOM 1272 O O . GLN A 1 158 ? 13.787 -6.580 -16.938 1.00 31.22 158 GLN A O 1
ATOM 1277 N N . GLY A 1 159 ? 13.802 -8.080 -15.257 1.00 35.50 159 GLY A N 1
ATOM 1278 C CA . GLY A 1 159 ? 15.222 -8.422 -15.337 1.00 35.50 159 GLY A CA 1
ATOM 1279 C C . GLY A 1 159 ? 16.187 -7.438 -14.674 1.00 35.50 159 GLY A C 1
ATOM 1280 O O . GLY A 1 159 ? 16.890 -6.697 -15.352 1.00 35.50 159 GLY A O 1
ATOM 1281 N N . CYS A 1 160 ? 16.326 -7.521 -13.349 1.00 26.95 160 CYS A N 1
ATOM 1282 C CA . CYS A 1 160 ? 17.584 -7.163 -12.692 1.00 26.95 160 CYS A CA 1
ATOM 1283 C C . CYS A 1 160 ? 18.101 -8.412 -11.953 1.00 26.95 160 CYS A C 1
ATOM 1285 O O . CYS A 1 160 ? 17.399 -8.920 -11.076 1.00 26.95 160 CYS A O 1
ATOM 1287 N N . PRO A 1 161 ? 19.260 -8.980 -12.339 1.00 31.55 161 PRO A N 1
ATOM 1288 C CA . PRO A 1 161 ? 19.718 -10.265 -11.837 1.00 31.55 161 PRO A CA 1
ATOM 1289 C C . PRO A 1 161 ? 20.330 -10.086 -10.447 1.00 31.55 161 PRO A C 1
ATOM 1291 O O . PRO A 1 161 ? 21.536 -9.908 -10.303 1.00 31.55 161 PRO A O 1
ATOM 1294 N N . CYS A 1 162 ? 19.520 -10.190 -9.399 1.00 28.64 162 CYS A N 1
ATOM 1295 C CA . CYS A 1 162 ? 20.047 -10.585 -8.098 1.00 28.64 162 CYS A CA 1
ATOM 1296 C C . CYS A 1 162 ? 20.333 -12.092 -8.168 1.00 28.64 162 CYS A C 1
ATOM 1298 O O . CYS A 1 162 ? 19.514 -12.913 -7.757 1.00 28.64 162 CYS A O 1
ATOM 1300 N N . ARG A 1 163 ? 21.471 -12.461 -8.776 1.00 27.48 163 ARG A N 1
ATOM 1301 C CA . ARG A 1 163 ? 22.041 -13.805 -8.639 1.00 27.48 163 ARG A CA 1
ATOM 1302 C C . ARG A 1 163 ? 22.220 -14.075 -7.146 1.00 27.48 163 ARG A C 1
ATOM 1304 O O . ARG A 1 163 ? 23.030 -13.422 -6.498 1.00 27.48 163 ARG A O 1
ATOM 1311 N N . TYR A 1 164 ? 21.476 -15.040 -6.622 1.00 30.92 164 TYR A N 1
ATOM 1312 C CA . TYR A 1 164 ? 21.914 -15.794 -5.457 1.00 30.92 164 TYR A CA 1
ATOM 1313 C C . TYR A 1 164 ? 23.076 -16.677 -5.926 1.00 30.92 164 TYR A C 1
ATOM 1315 O O . TYR A 1 164 ? 22.856 -17.757 -6.464 1.00 30.92 164 TYR A O 1
ATOM 1323 N N . GLU A 1 165 ? 24.309 -16.195 -5.790 1.00 28.39 165 GLU A N 1
ATOM 1324 C CA . GLU A 1 165 ? 25.461 -17.090 -5.685 1.00 28.39 165 GLU A CA 1
ATOM 1325 C C . GLU A 1 165 ? 25.659 -17.362 -4.195 1.00 28.39 165 GLU A C 1
ATOM 1327 O O . GLU A 1 165 ? 26.141 -16.520 -3.444 1.00 28.39 165 GLU A O 1
ATOM 13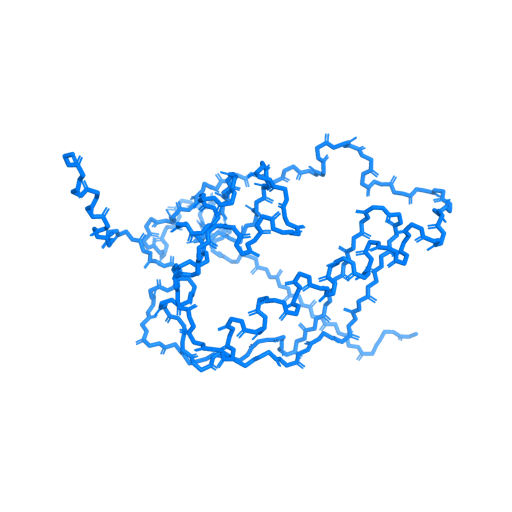32 N N . GLY A 1 166 ? 25.174 -18.526 -3.771 1.00 29.80 166 GLY A N 1
ATOM 1333 C CA . GLY A 1 166 ? 25.396 -19.093 -2.451 1.00 29.80 166 GLY A CA 1
ATOM 1334 C C . GLY A 1 166 ? 25.629 -20.586 -2.617 1.00 29.80 166 GLY A C 1
ATOM 1335 O O . GLY A 1 166 ? 24.676 -21.344 -2.792 1.00 29.80 166 GLY A O 1
ATOM 1336 N N . SER A 1 167 ? 26.908 -20.958 -2.650 1.00 32.09 167 SER A N 1
ATOM 1337 C CA . SER A 1 167 ? 27.415 -22.241 -2.158 1.00 32.09 167 SER A CA 1
ATOM 1338 C C . SER A 1 167 ? 27.247 -22.324 -0.647 1.00 32.09 167 SER A C 1
ATOM 1340 O O . SER A 1 167 ? 27.541 -21.284 -0.011 1.00 32.09 167 SER A O 1
#